Protein AF-X5JA32-F1 (afdb_monomer_lite)

Sequence (92 aa):
YISFCCLDIDIHKNVPHVHLHEKRENKDYWHGAEIHVIIEGNWTTHRSRILHYMRQMAVITPYAQFLFRFISDAPDKNLTIKFARRTDVMPP

Organism: Nardus stricta (NCBI:txid29687)

pLDDT: mean 93.65, std 2.89, range [84.25, 97.25]

Radius of gyration: 17.83 Å; chains: 1; bounding box: 42×39×41 Å

Structure (mmCIF, N/CA/C/O backbone):
data_AF-X5JA32-F1
#
_entry.id   AF-X5JA32-F1
#
loop_
_atom_site.group_PDB
_atom_site.id
_atom_site.type_symbol
_atom_site.label_atom_id
_atom_site.label_alt_id
_atom_site.label_comp_id
_atom_site.label_asym_id
_atom_site.label_entity_id
_atom_site.label_seq_id
_atom_site.pdbx_PDB_ins_code
_atom_site.Cartn_x
_atom_site.Cartn_y
_atom_site.Cartn_z
_atom_site.occupancy
_atom_site.B_iso_or_equiv
_atom_site.auth_seq_id
_atom_site.auth_comp_id
_atom_site.auth_asym_id
_atom_site.auth_atom_id
_atom_site.pdbx_PDB_model_num
ATOM 1 N N . TYR A 1 1 ? -1.754 -21.437 6.283 1.00 89.06 1 TYR A N 1
ATOM 2 C CA . TYR A 1 1 ? -0.682 -21.141 5.312 1.00 89.06 1 TYR A CA 1
ATOM 3 C C . TYR A 1 1 ? -0.902 -19.758 4.725 1.00 89.06 1 TYR A C 1
ATOM 5 O O . TYR A 1 1 ? -2.053 -19.352 4.622 1.00 89.06 1 TYR A O 1
ATOM 13 N N . ILE A 1 2 ? 0.172 -19.055 4.372 1.00 94.75 2 ILE A N 1
ATOM 14 C CA . ILE A 1 2 ? 0.160 -17.790 3.622 1.00 94.75 2 ILE A CA 1
ATOM 15 C C . ILE A 1 2 ? 0.676 -18.098 2.215 1.00 94.75 2 ILE A C 1
ATOM 17 O O . ILE A 1 2 ? 1.607 -18.891 2.068 1.00 94.75 2 ILE A O 1
ATOM 21 N N . SER A 1 3 ? 0.069 -17.506 1.189 1.00 95.75 3 SER A N 1
ATOM 22 C CA . SER A 1 3 ? 0.565 -17.616 -0.186 1.00 95.75 3 SER A CA 1
ATOM 23 C C . SER A 1 3 ? 1.566 -16.501 -0.461 1.00 95.75 3 SER A C 1
ATOM 25 O O . SER A 1 3 ? 1.236 -15.334 -0.258 1.00 95.75 3 SER A O 1
ATOM 27 N N . PHE A 1 4 ? 2.768 -16.844 -0.916 1.00 96.62 4 PHE A N 1
ATOM 28 C CA . PHE A 1 4 ? 3.758 -15.876 -1.379 1.00 96.62 4 PHE A CA 1
ATOM 29 C C . PHE A 1 4 ? 3.905 -15.988 -2.893 1.00 96.62 4 PHE A C 1
ATOM 31 O O . PHE A 1 4 ? 4.170 -17.079 -3.400 1.00 96.62 4 PHE A O 1
ATOM 38 N N . CYS A 1 5 ? 3.749 -14.864 -3.595 1.00 96.31 5 CYS A N 1
ATOM 39 C CA . CYS A 1 5 ? 3.817 -14.808 -5.050 1.00 96.31 5 CYS A CA 1
ATOM 40 C C . CYS A 1 5 ? 4.768 -13.695 -5.506 1.00 96.31 5 CYS A C 1
ATOM 42 O O . CYS A 1 5 ? 4.648 -12.560 -5.052 1.00 96.31 5 CYS A O 1
ATOM 44 N N . CYS A 1 6 ? 5.664 -14.011 -6.441 1.00 96.44 6 CYS A N 1
ATOM 45 C CA . CYS A 1 6 ? 6.437 -13.034 -7.205 1.00 96.44 6 CYS A CA 1
ATOM 46 C C . CYS A 1 6 ? 5.979 -13.110 -8.664 1.00 96.44 6 CYS A C 1
ATOM 48 O O . CYS A 1 6 ? 5.999 -14.189 -9.261 1.00 96.44 6 CYS A O 1
ATOM 50 N N . LEU A 1 7 ? 5.506 -11.989 -9.203 1.00 95.62 7 LEU A N 1
ATOM 51 C CA . LEU A 1 7 ? 4.789 -11.923 -10.473 1.00 95.62 7 LEU A CA 1
ATOM 52 C C . LEU A 1 7 ? 5.286 -10.721 -11.278 1.00 95.62 7 LEU A C 1
ATOM 54 O O . LEU A 1 7 ? 5.476 -9.643 -10.717 1.00 95.62 7 LEU A O 1
ATOM 58 N N . ASP A 1 8 ? 5.410 -10.893 -12.587 1.00 94.56 8 ASP A N 1
ATOM 59 C CA . ASP A 1 8 ? 5.407 -9.801 -13.559 1.00 94.56 8 ASP A CA 1
ATOM 60 C C . ASP A 1 8 ? 4.418 -10.114 -14.697 1.00 94.56 8 ASP A C 1
ATOM 62 O O . ASP A 1 8 ? 3.564 -10.999 -14.576 1.00 94.56 8 ASP A O 1
ATOM 66 N N . ILE A 1 9 ? 4.456 -9.326 -15.771 1.00 95.06 9 ILE A N 1
ATOM 67 C CA . ILE A 1 9 ? 3.529 -9.442 -16.896 1.00 95.06 9 ILE A CA 1
ATOM 68 C C . ILE A 1 9 ? 4.290 -9.642 -18.207 1.00 95.06 9 ILE A C 1
ATOM 70 O O . ILE A 1 9 ? 5.164 -8.848 -18.557 1.00 95.06 9 ILE A O 1
ATOM 74 N N . ASP A 1 10 ? 3.910 -10.671 -18.971 1.00 95.62 10 ASP A N 1
ATOM 75 C CA . ASP A 1 10 ? 4.264 -10.766 -20.388 1.00 95.62 10 ASP A CA 1
ATOM 76 C C . ASP A 1 10 ? 3.364 -9.793 -21.158 1.00 95.62 10 ASP A C 1
ATOM 78 O O . ASP A 1 10 ? 2.189 -10.067 -21.425 1.00 95.62 10 ASP A O 1
ATOM 82 N N . ILE A 1 11 ? 3.922 -8.630 -21.494 1.00 95.56 11 ILE A N 1
ATOM 83 C CA . ILE A 1 11 ? 3.201 -7.538 -22.157 1.00 95.56 11 ILE A CA 1
ATOM 84 C C . ILE A 1 11 ? 2.736 -7.882 -23.577 1.00 95.56 11 ILE A C 1
ATOM 86 O O . ILE A 1 11 ? 1.778 -7.283 -24.056 1.00 95.56 11 ILE A O 1
ATOM 90 N N . HIS A 1 12 ? 3.376 -8.837 -24.260 1.00 97.25 12 HIS A N 1
ATOM 91 C CA . HIS A 1 12 ? 3.012 -9.190 -25.635 1.00 97.25 12 HIS A CA 1
ATOM 92 C C . HIS A 1 12 ? 1.786 -10.090 -25.676 1.00 97.25 12 HIS A C 1
ATOM 94 O O . HIS A 1 12 ? 0.950 -9.975 -26.571 1.00 97.25 12 HIS A O 1
ATOM 100 N N . LYS A 1 13 ? 1.688 -10.995 -24.702 1.00 96.50 13 LYS A N 1
ATOM 101 C CA . LYS A 1 13 ? 0.578 -11.943 -24.589 1.00 96.50 13 LYS A CA 1
ATOM 102 C C . LYS A 1 13 ? -0.505 -11.475 -23.622 1.00 96.50 13 LYS A C 1
ATOM 104 O O . LYS A 1 13 ? -1.577 -12.072 -23.605 1.00 96.50 13 LYS A O 1
ATOM 109 N N . ASN A 1 14 ? -0.233 -10.426 -22.841 1.00 93.94 14 ASN A N 1
ATOM 110 C CA . ASN A 1 14 ? -1.093 -9.937 -21.767 1.00 93.94 14 ASN A CA 1
ATOM 111 C C . ASN A 1 14 ? -1.449 -11.054 -20.768 1.00 93.94 14 ASN A C 1
ATOM 113 O O . ASN A 1 14 ? -2.606 -11.237 -20.388 1.00 93.94 14 ASN A O 1
ATOM 117 N N . VAL A 1 15 ? -0.442 -11.842 -20.382 1.00 96.44 15 VAL A N 1
ATOM 118 C CA . VAL A 1 15 ? -0.587 -12.929 -19.406 1.00 96.44 15 VAL A CA 1
ATOM 119 C C . VAL A 1 15 ? 0.354 -12.703 -18.225 1.00 96.44 15 VAL A C 1
ATOM 121 O O . VAL A 1 15 ? 1.461 -12.191 -18.415 1.00 96.44 15 VAL A O 1
ATOM 124 N N . PRO A 1 16 ? -0.057 -13.068 -16.999 1.00 95.94 16 PRO A N 1
ATOM 125 C CA . PRO A 1 16 ? 0.832 -13.008 -15.853 1.00 95.94 16 PRO A CA 1
ATOM 126 C C . PRO A 1 16 ? 1.948 -14.033 -16.022 1.00 95.94 16 PRO A C 1
ATOM 128 O O . PRO A 1 16 ? 1.708 -15.176 -16.418 1.00 95.94 16 PRO A O 1
ATOM 131 N N . HIS A 1 17 ? 3.159 -13.638 -15.669 1.00 95.50 17 HIS A N 1
ATOM 132 C CA . HIS A 1 17 ? 4.294 -14.534 -15.603 1.00 95.50 17 HIS A CA 1
ATOM 133 C C . HIS A 1 17 ? 4.681 -14.727 -14.132 1.00 95.50 17 HIS A C 1
ATOM 135 O O . HIS A 1 17 ? 4.934 -13.786 -13.378 1.00 95.50 17 HIS A O 1
ATOM 141 N N . VAL A 1 18 ? 4.586 -15.984 -13.688 1.00 95.62 18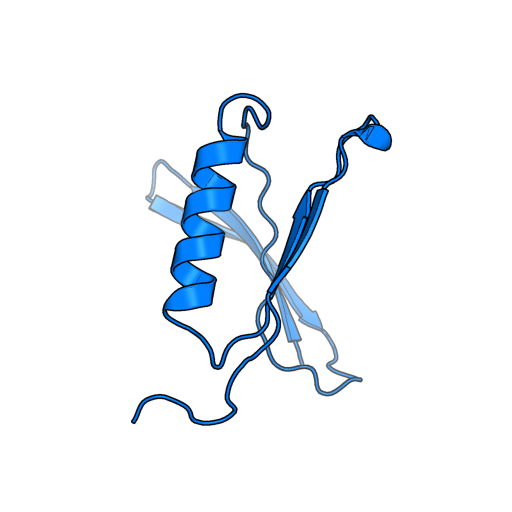 VAL A N 1
ATOM 142 C CA . VAL A 1 18 ? 4.730 -16.370 -12.283 1.00 95.62 18 VAL A CA 1
ATOM 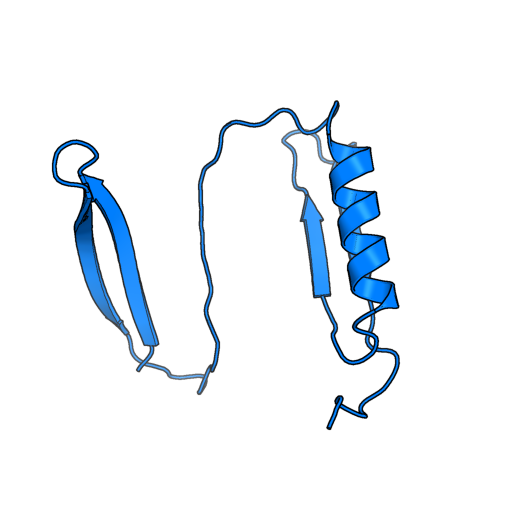143 C C . VAL A 1 18 ? 6.161 -16.824 -12.038 1.00 95.62 18 VAL A C 1
ATOM 145 O O . VAL A 1 18 ? 6.524 -17.936 -12.410 1.00 95.62 18 VAL A O 1
ATOM 148 N N . HIS A 1 19 ? 6.955 -15.982 -11.380 1.00 95.50 19 HIS A N 1
ATOM 149 C CA . HIS A 1 19 ? 8.338 -16.309 -11.016 1.00 95.50 19 HIS A CA 1
ATOM 150 C C . HIS A 1 19 ? 8.408 -17.256 -9.830 1.00 95.50 19 HIS A C 1
ATOM 152 O O . HIS A 1 19 ? 9.202 -18.192 -9.804 1.00 95.50 19 HIS A O 1
ATOM 158 N N . LEU A 1 20 ? 7.577 -16.995 -8.824 1.00 96.25 20 LEU A N 1
ATOM 159 C CA . LEU A 1 20 ? 7.525 -17.791 -7.610 1.00 96.25 20 LEU A CA 1
ATOM 160 C C . LEU A 1 20 ? 6.095 -17.828 -7.102 1.00 96.25 20 LEU A C 1
ATOM 162 O O . LEU A 1 20 ? 5.418 -16.803 -7.061 1.00 96.25 20 LEU A O 1
ATOM 166 N N . HIS A 1 21 ? 5.658 -19.006 -6.682 1.00 96.88 21 HIS A N 1
ATOM 167 C CA . HIS A 1 21 ? 4.405 -19.188 -5.973 1.00 96.88 21 HIS A CA 1
ATOM 168 C C . HIS A 1 21 ? 4.589 -20.321 -4.970 1.00 96.88 21 HIS A C 1
ATOM 170 O O . HIS A 1 21 ? 4.712 -21.484 -5.347 1.00 96.88 21 HIS A O 1
ATOM 176 N N . GLU A 1 22 ? 4.634 -19.979 -3.688 1.00 96.88 22 GLU A N 1
ATOM 177 C CA . GLU A 1 22 ? 4.863 -20.943 -2.617 1.00 96.88 22 GLU A CA 1
ATOM 178 C C . GLU A 1 22 ? 3.904 -20.732 -1.448 1.00 96.88 22 GLU A C 1
ATOM 180 O O . GLU A 1 22 ? 3.418 -19.630 -1.184 1.00 96.88 22 GLU A O 1
ATOM 185 N N . LYS A 1 23 ? 3.637 -21.818 -0.722 1.00 96.44 23 LYS A N 1
ATOM 186 C CA . LYS A 1 23 ? 2.847 -21.787 0.507 1.00 96.44 23 LYS A CA 1
ATOM 187 C C . LYS A 1 23 ? 3.798 -21.762 1.691 1.00 96.44 23 LYS A C 1
ATOM 189 O O . LYS A 1 23 ? 4.545 -22.710 1.904 1.00 96.44 23 LYS A O 1
ATOM 194 N N . ARG A 1 24 ? 3.727 -20.703 2.489 1.00 95.19 24 ARG A N 1
ATOM 195 C CA . ARG A 1 24 ? 4.469 -20.565 3.746 1.00 95.19 24 ARG A CA 1
ATOM 196 C C . ARG A 1 24 ? 3.578 -20.926 4.930 1.00 95.19 24 ARG A C 1
ATOM 198 O O . ARG A 1 24 ? 2.351 -20.780 4.877 1.00 95.19 24 ARG A O 1
ATOM 205 N N . GLU A 1 25 ? 4.174 -21.422 6.008 1.00 95.56 25 GLU A N 1
ATOM 206 C CA . GLU A 1 25 ? 3.444 -21.664 7.255 1.00 95.56 25 GLU A CA 1
ATOM 207 C C . GLU A 1 25 ? 2.892 -20.350 7.819 1.00 95.56 25 GLU A C 1
ATOM 209 O O . GLU A 1 25 ? 3.546 -19.314 7.758 1.00 95.56 25 GLU A O 1
ATOM 214 N N . ASN A 1 26 ? 1.676 -20.393 8.369 1.00 95.19 26 ASN A N 1
ATOM 215 C CA . ASN A 1 26 ? 1.050 -19.230 9.001 1.00 95.19 26 ASN A CA 1
ATOM 216 C C . ASN A 1 26 ? 1.072 -19.401 10.521 1.00 95.19 26 ASN A C 1
ATOM 218 O O . ASN A 1 26 ? 0.059 -19.782 11.104 1.00 95.19 26 ASN A O 1
ATOM 222 N N . LYS A 1 27 ? 2.238 -19.205 11.140 1.00 94.00 27 LYS A N 1
ATOM 223 C CA . LYS A 1 27 ? 2.413 -19.442 12.582 1.00 94.00 27 LYS A CA 1
ATOM 224 C C . LYS A 1 27 ? 1.631 -18.441 13.435 1.00 94.00 27 LYS A C 1
ATOM 226 O O . LYS A 1 27 ? 1.087 -18.821 14.464 1.00 94.00 27 LYS A O 1
ATOM 231 N N . ASP A 1 28 ? 1.509 -17.208 12.951 1.00 94.25 28 ASP A N 1
ATOM 232 C CA . ASP A 1 28 ? 0.877 -16.103 13.679 1.00 94.25 28 ASP A CA 1
ATOM 233 C C . ASP A 1 28 ? -0.626 -15.964 13.390 1.00 94.25 28 ASP A C 1
ATOM 235 O O . ASP A 1 28 ? -1.241 -14.986 13.805 1.00 94.25 28 ASP A O 1
ATOM 239 N N . TYR A 1 29 ? -1.225 -16.913 12.655 1.00 93.62 29 TYR A N 1
ATOM 240 C CA . TYR A 1 29 ? -2.619 -16.837 12.191 1.00 93.62 29 TYR A CA 1
ATOM 241 C C . TYR A 1 29 ? -2.941 -15.493 11.516 1.00 93.62 29 TYR A C 1
ATOM 243 O O . TYR A 1 29 ? -4.013 -14.917 11.683 1.00 93.62 29 TYR A O 1
ATOM 251 N N . TRP A 1 30 ? -1.987 -14.968 10.747 1.00 95.38 30 TRP A N 1
ATOM 252 C CA . TRP A 1 30 ? -2.130 -13.696 10.061 1.00 95.38 30 TRP A CA 1
ATOM 253 C C . TRP A 1 30 ? -3.140 -13.800 8.915 1.00 95.38 30 TRP A C 1
ATOM 255 O O . TRP A 1 30 ? -3.143 -14.776 8.156 1.00 95.38 30 TRP A O 1
ATOM 265 N N . HIS A 1 31 ? -3.977 -12.774 8.772 1.00 94.56 31 HIS A N 1
ATOM 266 C CA . HIS A 1 31 ? -4.985 -12.667 7.723 1.00 94.56 31 HIS A CA 1
ATOM 267 C C . HIS A 1 31 ? -4.884 -11.296 7.057 1.00 94.56 31 HIS A C 1
ATOM 269 O O . HIS A 1 31 ? -5.050 -10.265 7.708 1.00 94.56 31 HIS A O 1
ATOM 275 N N . GLY A 1 32 ? -4.626 -11.284 5.753 1.00 94.62 32 GLY A N 1
ATOM 276 C CA . GLY A 1 32 ? -4.494 -10.059 4.979 1.00 94.62 32 GLY A CA 1
ATOM 277 C C . GLY A 1 32 ? -3.823 -10.304 3.635 1.00 94.62 32 GLY A C 1
ATOM 278 O O . GLY A 1 32 ? -3.596 -11.446 3.233 1.00 94.62 32 GLY A O 1
ATOM 279 N N . ALA A 1 33 ? -3.495 -9.212 2.955 1.00 95.62 33 ALA A N 1
ATOM 280 C CA . ALA A 1 33 ? -2.660 -9.212 1.765 1.00 95.62 33 ALA A CA 1
ATOM 281 C C . ALA A 1 33 ? -1.623 -8.092 1.889 1.00 95.62 33 ALA A C 1
ATOM 283 O O . ALA A 1 33 ? -1.953 -6.980 2.299 1.00 95.62 33 ALA A O 1
ATOM 284 N N . GLU A 1 34 ? -0.379 -8.396 1.533 1.00 94.62 34 GLU A N 1
ATOM 285 C CA . GLU A 1 34 ? 0.715 -7.433 1.442 1.00 94.62 34 GLU A CA 1
ATOM 286 C C . GLU A 1 34 ? 1.219 -7.420 -0.001 1.00 94.62 34 GLU A C 1
ATOM 288 O O . GLU A 1 34 ? 1.371 -8.472 -0.623 1.00 94.62 34 GLU A O 1
ATOM 293 N N . ILE A 1 35 ? 1.424 -6.223 -0.552 1.00 95.12 35 ILE A N 1
ATOM 294 C CA . ILE A 1 35 ? 1.834 -6.031 -1.942 1.00 95.12 35 ILE A CA 1
ATOM 295 C C . ILE A 1 35 ? 3.058 -5.123 -1.950 1.00 95.12 35 ILE A C 1
ATOM 297 O O . ILE A 1 35 ? 3.025 -4.018 -1.407 1.00 95.12 35 ILE A O 1
ATOM 301 N N . HIS A 1 36 ? 4.116 -5.574 -2.620 1.00 94.69 36 HIS A N 1
ATOM 302 C CA . HIS A 1 36 ? 5.319 -4.790 -2.865 1.00 94.69 36 HIS A CA 1
ATOM 303 C C . HIS A 1 36 ? 5.437 -4.512 -4.357 1.00 94.69 36 HIS A C 1
ATOM 305 O O . HIS A 1 36 ? 5.378 -5.432 -5.169 1.00 94.69 36 HIS A O 1
ATOM 311 N N . VAL A 1 37 ? 5.616 -3.243 -4.714 1.00 93.56 37 VAL A N 1
ATOM 312 C CA . VAL A 1 37 ? 5.822 -2.813 -6.099 1.00 93.56 37 VAL A CA 1
ATOM 313 C C . VAL A 1 37 ? 6.954 -1.798 -6.124 1.00 93.56 37 VAL A C 1
ATOM 315 O O . VAL A 1 37 ? 7.051 -0.950 -5.236 1.00 93.56 37 VAL A O 1
ATOM 318 N N . ILE A 1 38 ? 7.797 -1.883 -7.147 1.00 91.06 38 ILE A N 1
ATOM 319 C CA . ILE A 1 38 ? 8.829 -0.891 -7.437 1.00 91.06 38 ILE A CA 1
ATOM 320 C C . ILE A 1 38 ? 8.325 -0.050 -8.604 1.00 91.06 38 ILE A C 1
ATOM 322 O O . ILE A 1 38 ? 7.984 -0.586 -9.655 1.00 91.06 38 ILE A O 1
ATOM 326 N N . ILE A 1 39 ? 8.242 1.263 -8.401 1.00 91.50 39 ILE A N 1
ATOM 327 C CA . ILE A 1 39 ? 7.745 2.210 -9.400 1.00 91.50 39 ILE A CA 1
ATOM 328 C C . ILE A 1 39 ? 8.713 3.387 -9.443 1.00 91.50 39 ILE A C 1
ATOM 330 O O . ILE A 1 39 ? 9.107 3.911 -8.400 1.00 91.50 39 ILE A O 1
ATOM 334 N N . GLU A 1 40 ? 9.075 3.819 -10.646 1.00 91.25 40 GLU A N 1
ATOM 335 C CA . GLU A 1 40 ? 9.764 5.088 -10.837 1.00 91.25 40 GLU A CA 1
ATOM 336 C C . GLU A 1 40 ? 8.812 6.251 -10.519 1.00 91.25 40 GLU A C 1
ATOM 338 O O . GLU A 1 40 ? 7.665 6.288 -10.971 1.00 91.25 40 GLU A O 1
ATOM 343 N N . GLY A 1 41 ? 9.269 7.217 -9.722 1.00 88.12 41 GLY A N 1
ATOM 344 C CA . GLY A 1 41 ? 8.436 8.351 -9.348 1.00 88.12 41 GLY A CA 1
ATOM 345 C C . GLY A 1 41 ? 9.208 9.504 -8.723 1.00 88.12 41 GLY A C 1
ATOM 346 O O . GLY A 1 41 ? 10.227 9.324 -8.062 1.00 88.12 41 GLY A O 1
ATOM 347 N N . ASN A 1 42 ? 8.676 10.715 -8.900 1.00 89.75 42 ASN A N 1
ATOM 348 C CA . ASN A 1 42 ? 9.204 11.930 -8.287 1.00 89.75 42 ASN A CA 1
ATOM 349 C C . ASN A 1 42 ? 8.337 12.350 -7.088 1.00 89.75 42 ASN A C 1
ATOM 351 O O . ASN A 1 42 ? 7.271 12.960 -7.248 1.00 89.75 42 ASN A O 1
ATOM 355 N N . TRP A 1 43 ? 8.825 12.035 -5.885 1.00 88.69 43 TRP A N 1
ATOM 356 C CA . TRP A 1 43 ? 8.146 12.336 -4.625 1.00 88.69 43 TRP A CA 1
ATOM 357 C C . TRP A 1 43 ? 7.955 13.835 -4.376 1.00 88.69 43 TRP A C 1
ATOM 359 O O . TRP A 1 43 ? 6.871 14.245 -3.967 1.00 88.69 43 TRP A O 1
ATOM 369 N N . THR A 1 44 ? 8.969 14.672 -4.614 1.00 86.62 44 THR A N 1
ATOM 370 C CA . THR A 1 44 ? 8.928 16.091 -4.214 1.00 86.62 44 THR A CA 1
ATOM 371 C C . THR A 1 44 ? 7.827 16.855 -4.945 1.00 86.62 44 THR A C 1
ATOM 373 O O . THR A 1 44 ? 7.112 17.637 -4.320 1.00 86.62 44 THR A O 1
ATOM 376 N N . THR A 1 45 ? 7.622 16.567 -6.231 1.00 90.25 45 THR A N 1
ATOM 377 C CA . THR A 1 45 ? 6.574 17.195 -7.048 1.00 90.25 45 THR A CA 1
ATOM 378 C C . THR A 1 45 ? 5.168 16.699 -6.698 1.00 90.25 45 THR A C 1
ATOM 380 O O . THR A 1 45 ? 4.217 17.480 -6.704 1.00 90.25 45 THR A O 1
ATOM 383 N N . HIS A 1 46 ? 5.009 15.411 -6.377 1.00 91.38 46 HIS A N 1
ATOM 384 C CA . HIS A 1 46 ? 3.686 14.778 -6.248 1.00 91.38 46 HIS A CA 1
ATOM 385 C C . HIS A 1 46 ? 3.217 14.565 -4.807 1.00 91.38 46 HIS A C 1
ATOM 387 O O . HIS A 1 46 ? 2.051 14.225 -4.588 1.00 91.38 46 HIS A O 1
ATOM 393 N N . ARG A 1 47 ? 4.080 14.817 -3.816 1.00 91.62 47 ARG A N 1
ATOM 394 C CA . ARG A 1 47 ? 3.784 14.666 -2.385 1.00 91.62 47 ARG A CA 1
ATOM 395 C C . ARG A 1 47 ? 2.447 15.289 -1.993 1.00 91.62 47 ARG A C 1
ATOM 397 O O . ARG A 1 47 ? 1.657 14.646 -1.309 1.00 91.62 47 ARG A O 1
ATOM 404 N N . SER A 1 48 ? 2.169 16.522 -2.416 1.00 93.62 48 SER A N 1
ATOM 405 C CA . SER A 1 48 ? 0.935 17.231 -2.045 1.00 93.62 48 SER A CA 1
ATOM 406 C C . SER A 1 48 ? -0.326 16.498 -2.510 1.00 93.62 48 SER A C 1
ATOM 408 O O . SER A 1 48 ? -1.279 16.386 -1.741 1.00 93.62 48 SER A O 1
ATOM 410 N N . ARG A 1 49 ? -0.312 15.939 -3.726 1.00 95.06 49 ARG A N 1
ATOM 411 C CA . ARG A 1 49 ? -1.440 15.193 -4.304 1.00 95.06 49 ARG A CA 1
ATOM 412 C C . ARG A 1 49 ? -1.669 13.870 -3.579 1.00 95.06 49 ARG A C 1
ATOM 414 O O . ARG A 1 49 ? -2.803 13.566 -3.224 1.00 95.06 49 ARG A O 1
ATOM 421 N N . ILE A 1 50 ? -0.595 13.133 -3.286 1.00 93.75 50 ILE A N 1
ATOM 422 C CA . ILE A 1 50 ? -0.666 11.869 -2.532 1.00 93.75 50 ILE A CA 1
ATOM 423 C C . ILE A 1 50 ? -1.246 12.122 -1.138 1.00 93.75 50 ILE A C 1
ATOM 425 O O . ILE A 1 50 ? -2.174 11.442 -0.707 1.00 93.75 50 ILE A O 1
ATOM 429 N N . LEU A 1 51 ? -0.747 13.147 -0.443 1.00 94.31 51 LEU A N 1
ATOM 430 C CA . LEU A 1 51 ? -1.245 13.501 0.885 1.00 94.31 51 LEU A CA 1
ATOM 431 C C . LEU A 1 51 ? -2.694 13.983 0.861 1.00 94.31 51 LEU A C 1
ATOM 433 O O . LEU A 1 51 ? -3.444 13.688 1.790 1.00 94.31 51 LEU A O 1
ATOM 437 N N . HIS A 1 52 ? -3.095 14.710 -0.181 1.00 96.00 52 HIS A N 1
ATOM 438 C CA . HIS A 1 52 ? -4.479 15.130 -0.353 1.00 96.00 52 HIS A CA 1
ATOM 439 C C . HIS A 1 52 ? -5.415 13.926 -0.506 1.00 96.00 52 HIS A C 1
ATOM 441 O O . HIS A 1 52 ? -6.392 13.830 0.234 1.00 96.00 52 HIS A O 1
ATOM 447 N N . TYR A 1 53 ? -5.066 12.971 -1.370 1.00 96.25 53 TYR A N 1
ATOM 448 C CA . TYR A 1 53 ? -5.830 11.737 -1.548 1.00 96.25 53 TYR A CA 1
ATOM 449 C C . TYR A 1 53 ? -5.945 10.936 -0.242 1.00 96.25 53 TYR A C 1
ATOM 451 O O . TYR A 1 53 ? -7.045 10.575 0.171 1.00 96.25 53 TYR A O 1
ATOM 459 N N . MET A 1 54 ? -4.832 10.739 0.475 1.00 95.19 54 MET A N 1
ATOM 460 C CA . MET A 1 54 ? -4.840 10.028 1.761 1.00 95.19 54 MET A CA 1
ATOM 461 C C . MET A 1 54 ? -5.727 10.722 2.804 1.00 95.19 54 MET A C 1
ATOM 463 O O . MET A 1 54 ? -6.429 10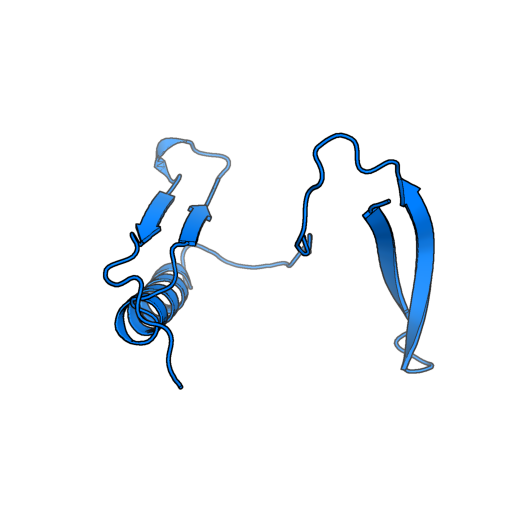.058 3.562 1.00 95.19 54 MET A O 1
ATOM 467 N N . ARG A 1 55 ? -5.745 12.061 2.831 1.00 94.44 55 ARG A N 1
ATOM 468 C CA . ARG A 1 55 ? -6.642 12.824 3.713 1.00 94.44 55 ARG A CA 1
ATOM 469 C C . ARG A 1 55 ? -8.106 12.646 3.330 1.00 94.44 55 ARG A C 1
ATOM 471 O O . ARG A 1 55 ? -8.924 12.454 4.222 1.00 94.44 55 ARG A O 1
ATOM 478 N N . GLN A 1 56 ? -8.431 12.694 2.039 1.00 95.81 56 GLN A N 1
ATOM 479 C CA . GLN A 1 56 ? -9.794 12.450 1.565 1.00 95.81 56 GLN A CA 1
ATOM 480 C C . GLN A 1 56 ? -10.264 11.052 1.965 1.00 95.81 56 GLN A C 1
ATOM 482 O O . GLN A 1 56 ? -11.342 10.933 2.540 1.00 95.81 56 GLN A O 1
ATOM 487 N N . MET A 1 57 ? -9.427 10.026 1.771 1.00 95.50 57 MET A N 1
ATOM 488 C CA . MET A 1 57 ? -9.729 8.668 2.230 1.00 95.50 57 MET A CA 1
ATOM 489 C C . MET A 1 57 ? -9.991 8.619 3.738 1.00 95.50 57 MET A C 1
ATOM 491 O O . MET A 1 57 ? -11.029 8.122 4.157 1.00 95.50 57 MET A O 1
ATOM 495 N N . ALA A 1 58 ? -9.113 9.208 4.558 1.00 94.50 58 ALA A N 1
ATOM 496 C CA . ALA A 1 58 ? -9.281 9.219 6.014 1.00 94.50 58 ALA A CA 1
ATOM 497 C C . ALA A 1 58 ? -10.592 9.874 6.482 1.00 94.50 58 ALA A C 1
ATOM 499 O O . ALA A 1 58 ? -11.108 9.511 7.538 1.00 94.50 58 ALA A O 1
ATOM 500 N N . VAL A 1 59 ? -11.122 10.837 5.720 1.00 93.94 59 VAL A N 1
ATOM 501 C CA . VAL A 1 59 ? -12.407 11.487 6.013 1.00 93.94 59 VAL A CA 1
ATOM 502 C C . VAL A 1 59 ? -13.585 10.565 5.693 1.00 93.94 59 VAL A C 1
ATOM 504 O O . VAL A 1 59 ? -14.515 10.485 6.491 1.00 93.94 59 VAL A O 1
ATOM 507 N N . ILE A 1 60 ? -13.555 9.859 4.557 1.00 94.88 60 ILE A N 1
ATOM 508 C CA . ILE A 1 60 ? -14.681 9.022 4.103 1.00 94.88 60 ILE A CA 1
ATOM 509 C C . ILE A 1 60 ? -14.684 7.605 4.699 1.00 94.88 60 ILE A C 1
ATOM 511 O O . ILE A 1 60 ? -15.740 6.981 4.768 1.00 94.88 60 ILE A O 1
ATOM 515 N N . THR A 1 61 ? -13.539 7.096 5.168 1.00 95.69 61 THR A N 1
ATOM 516 C CA . THR A 1 61 ? -13.417 5.786 5.837 1.00 95.69 61 THR A CA 1
ATOM 517 C C . THR A 1 61 ? -13.028 5.951 7.314 1.00 95.69 61 THR A C 1
ATOM 519 O O . THR A 1 61 ? -11.929 5.548 7.710 1.00 95.69 61 THR A O 1
ATOM 522 N N . PRO A 1 62 ? -13.894 6.525 8.172 1.00 95.19 62 PRO A N 1
ATOM 523 C CA . PRO A 1 62 ? -13.565 6.788 9.576 1.00 95.19 62 PRO A CA 1
ATOM 524 C C . PRO A 1 62 ? -13.406 5.503 10.406 1.00 95.19 62 PRO A C 1
ATOM 526 O O . PRO A 1 62 ? -12.864 5.541 11.509 1.00 95.19 62 PRO A O 1
ATOM 529 N N . TYR A 1 63 ? -13.864 4.366 9.885 1.00 95.50 63 TYR A N 1
ATOM 530 C CA . TYR A 1 63 ? -13.724 3.041 10.487 1.00 95.50 63 TYR A CA 1
ATOM 531 C C . TYR A 1 63 ? -12.390 2.352 10.170 1.00 95.50 63 TYR A C 1
ATOM 533 O O . TYR A 1 63 ? -12.036 1.340 10.781 1.00 95.50 63 TYR A O 1
ATOM 541 N N . ALA A 1 64 ? -11.608 2.893 9.237 1.00 94.88 64 ALA A N 1
ATOM 542 C CA . ALA A 1 64 ? -10.298 2.366 8.895 1.00 94.88 64 ALA A CA 1
ATOM 543 C C . ALA A 1 64 ? -9.196 3.078 9.694 1.00 94.88 64 ALA A C 1
ATOM 545 O O . ALA A 1 64 ? -9.284 4.265 10.002 1.00 94.88 64 ALA A O 1
ATOM 546 N N . GLN A 1 65 ? -8.130 2.344 10.007 1.00 94.62 65 GLN A N 1
ATOM 547 C CA . GLN A 1 65 ? -6.865 2.917 10.453 1.00 94.62 65 GLN A CA 1
ATOM 548 C C . GLN A 1 65 ? -5.821 2.611 9.390 1.00 94.62 65 GLN A C 1
ATOM 550 O O . GLN A 1 65 ? -5.695 1.462 8.973 1.00 94.62 65 GLN A O 1
ATOM 555 N N . PHE A 1 66 ? -5.030 3.606 9.005 1.00 94.44 66 PHE A N 1
ATOM 556 C CA . PHE A 1 66 ? -3.898 3.370 8.120 1.00 94.44 66 PHE A CA 1
ATOM 557 C C . PHE A 1 66 ? -2.712 4.273 8.445 1.00 94.44 66 PHE A C 1
ATOM 559 O O . PHE A 1 66 ? -2.835 5.355 9.028 1.00 94.44 66 PHE A O 1
ATOM 566 N N . LEU A 1 67 ? -1.535 3.772 8.086 1.00 95.12 67 LEU A N 1
ATOM 567 C CA . LEU A 1 67 ? -0.250 4.416 8.287 1.00 95.12 67 LEU A CA 1
ATOM 568 C C . LEU A 1 67 ? 0.365 4.678 6.919 1.00 95.12 67 LEU A C 1
ATOM 570 O O . LEU A 1 67 ? 0.637 3.746 6.169 1.00 95.12 67 LEU A O 1
ATOM 574 N N . PHE A 1 68 ? 0.613 5.945 6.619 1.00 94.31 68 PHE A N 1
ATOM 575 C CA . PHE A 1 68 ? 1.405 6.330 5.466 1.00 94.31 68 PHE A CA 1
ATOM 576 C C . PHE A 1 68 ? 2.821 6.655 5.929 1.00 94.31 68 PHE A C 1
ATOM 578 O O . PHE A 1 68 ? 3.018 7.519 6.787 1.00 94.31 68 PHE A O 1
ATOM 585 N N . ARG A 1 69 ? 3.810 5.970 5.359 1.00 93.81 69 ARG A N 1
ATOM 586 C CA . ARG A 1 69 ? 5.220 6.189 5.664 1.00 93.81 69 ARG A CA 1
ATOM 587 C C . ARG A 1 69 ? 5.998 6.334 4.366 1.00 93.81 69 ARG A C 1
ATOM 589 O O . ARG A 1 69 ? 6.012 5.424 3.547 1.00 93.81 69 ARG A O 1
ATOM 596 N N . PHE A 1 70 ? 6.659 7.470 4.220 1.00 92.44 70 PHE A N 1
ATOM 597 C CA . PHE A 1 70 ? 7.637 7.735 3.182 1.00 92.44 70 PHE A CA 1
ATOM 598 C C . PHE A 1 70 ? 9.028 7.753 3.817 1.00 92.44 70 PHE A C 1
ATOM 600 O O . PHE A 1 70 ? 9.251 8.462 4.804 1.00 92.44 70 PHE A O 1
ATOM 607 N N . ILE A 1 71 ? 9.932 6.957 3.253 1.00 91.50 71 ILE A N 1
ATOM 608 C CA . ILE A 1 71 ? 11.325 6.835 3.676 1.00 91.50 71 ILE A CA 1
ATOM 609 C C . ILE A 1 71 ? 12.184 7.298 2.503 1.00 91.50 71 ILE A C 1
ATOM 611 O O . ILE A 1 71 ? 12.049 6.772 1.401 1.00 91.50 71 ILE A O 1
ATOM 615 N N . SER A 1 72 ? 13.034 8.288 2.741 1.00 89.81 72 SER A N 1
ATOM 616 C CA . SER A 1 72 ? 14.028 8.785 1.791 1.00 89.81 72 SER A CA 1
ATOM 617 C C . SER A 1 72 ? 15.441 8.529 2.289 1.00 89.81 72 SER A C 1
ATOM 619 O O . SER A 1 72 ? 15.654 8.309 3.479 1.00 89.81 72 SER A O 1
ATOM 621 N N . ASP A 1 73 ? 16.412 8.674 1.389 1.00 86.69 73 ASP A N 1
ATOM 622 C CA . ASP A 1 73 ? 17.841 8.575 1.712 1.00 86.69 73 ASP A CA 1
ATOM 623 C C . ASP A 1 73 ? 18.287 9.601 2.765 1.00 86.69 73 ASP A C 1
ATOM 625 O O . ASP A 1 73 ? 19.190 9.344 3.557 1.00 86.69 73 ASP A O 1
ATOM 629 N N . ALA A 1 74 ? 17.633 10.766 2.796 1.00 88.69 74 ALA A N 1
ATOM 630 C CA . ALA A 1 74 ? 17.866 11.810 3.786 1.00 88.69 74 ALA A CA 1
ATOM 631 C C . ALA A 1 74 ? 16.824 11.692 4.926 1.00 88.69 74 ALA A C 1
ATOM 633 O O . ALA A 1 74 ? 15.624 11.840 4.659 1.00 88.69 74 ALA A O 1
ATOM 634 N N . PRO A 1 75 ? 17.228 11.413 6.183 1.00 84.25 75 PRO A N 1
ATOM 635 C CA . PRO A 1 75 ? 16.290 11.143 7.278 1.00 84.25 75 PRO A CA 1
ATOM 636 C C . PRO A 1 75 ? 15.351 12.309 7.614 1.00 84.25 75 PRO A C 1
ATOM 638 O O . PRO A 1 75 ? 14.218 12.089 8.036 1.00 84.25 75 PRO A O 1
ATOM 641 N N . ASP A 1 76 ? 15.801 13.544 7.399 1.00 85.19 76 ASP A N 1
ATOM 642 C CA . ASP A 1 76 ? 15.047 14.790 7.580 1.00 85.19 76 ASP A CA 1
ATOM 643 C C . ASP A 1 76 ? 13.837 14.904 6.638 1.00 85.19 76 ASP A C 1
ATOM 645 O O . ASP A 1 76 ? 12.877 15.620 6.927 1.00 85.19 76 ASP A O 1
ATOM 649 N N . LYS A 1 77 ? 13.856 14.170 5.522 1.00 85.62 77 LYS A N 1
ATOM 650 C CA . LYS A 1 77 ? 12.781 14.156 4.522 1.00 85.62 77 LYS A CA 1
ATOM 651 C C . LYS A 1 77 ? 11.788 13.010 4.717 1.00 85.62 77 LYS A C 1
ATOM 653 O O . LYS A 1 77 ? 10.781 12.961 3.998 1.00 85.62 77 LYS A O 1
ATOM 658 N N . ASN A 1 78 ? 12.020 12.140 5.703 1.00 91.19 78 ASN A N 1
ATOM 659 C CA . ASN A 1 78 ? 11.086 11.083 6.065 1.00 91.19 78 ASN A CA 1
ATOM 660 C C . ASN A 1 78 ? 9.754 11.681 6.522 1.00 91.19 78 ASN A C 1
ATOM 662 O O . ASN A 1 78 ? 9.689 12.707 7.199 1.00 91.19 78 ASN A O 1
ATOM 666 N N . LEU A 1 79 ? 8.663 11.013 6.167 1.00 91.50 79 LEU A N 1
ATOM 667 C CA . LEU A 1 79 ? 7.325 11.436 6.544 1.00 91.50 79 LEU A CA 1
ATOM 668 C C . LEU A 1 79 ? 6.549 10.236 7.051 1.00 91.50 79 LEU A C 1
ATOM 670 O O . LEU A 1 79 ? 6.354 9.270 6.325 1.00 91.50 79 LEU A O 1
ATOM 674 N N . THR A 1 80 ? 6.051 10.329 8.278 1.00 94.69 80 THR A N 1
ATOM 675 C CA . THR A 1 80 ? 5.125 9.344 8.835 1.00 94.69 80 THR A CA 1
ATOM 676 C C . THR A 1 80 ? 3.837 10.050 9.219 1.00 94.69 80 THR A C 1
ATOM 678 O O . THR A 1 80 ? 3.858 11.014 9.980 1.00 94.69 80 THR A O 1
ATOM 681 N N . ILE A 1 81 ? 2.712 9.586 8.682 1.00 94.56 81 ILE A N 1
ATOM 682 C CA . ILE A 1 81 ? 1.381 10.097 8.997 1.00 94.56 81 ILE A CA 1
ATOM 683 C C . ILE A 1 81 ? 0.500 8.917 9.379 1.00 94.56 81 ILE A C 1
ATOM 685 O O . ILE A 1 81 ? 0.299 7.993 8.592 1.00 94.56 81 ILE A O 1
ATOM 689 N N . LYS A 1 82 ? -0.050 8.972 10.590 1.00 96.00 82 LYS A N 1
ATOM 690 C CA . LYS A 1 82 ? -1.017 7.997 11.086 1.00 96.00 82 LYS A CA 1
ATOM 691 C C . LYS A 1 82 ? -2.419 8.593 11.021 1.00 96.00 82 LYS A C 1
ATOM 693 O O . LYS A 1 82 ? -2.679 9.622 11.643 1.00 96.00 82 LYS A O 1
ATOM 698 N N . PHE A 1 83 ? -3.322 7.917 10.321 1.00 94.81 83 PHE A N 1
ATOM 699 C CA . PHE A 1 83 ? -4.749 8.218 10.331 1.00 94.81 83 PHE A CA 1
ATOM 700 C C . PHE A 1 83 ? -5.432 7.221 11.263 1.00 94.81 83 PHE A C 1
ATOM 702 O O . PHE A 1 83 ? -5.542 6.036 10.950 1.00 94.81 83 PHE A O 1
ATOM 709 N N . ALA A 1 84 ? -5.797 7.689 12.457 1.00 95.25 84 ALA A N 1
ATOM 710 C CA . ALA A 1 84 ? -6.433 6.861 13.474 1.00 95.25 84 ALA A CA 1
ATOM 711 C C . ALA A 1 84 ? -7.909 6.620 13.145 1.00 95.25 84 ALA A C 1
ATOM 713 O O . ALA A 1 84 ? -8.601 7.530 12.680 1.00 95.25 84 ALA A O 1
ATOM 714 N N . ARG A 1 85 ? -8.384 5.414 13.469 1.00 95.81 85 ARG A N 1
ATOM 715 C CA . ARG A 1 85 ? -9.806 5.072 13.437 1.00 95.81 85 ARG A CA 1
ATOM 716 C C . ARG A 1 85 ? -10.596 6.032 14.336 1.00 95.81 85 ARG A C 1
ATOM 718 O O . ARG A 1 85 ? -10.144 6.389 15.425 1.00 95.81 85 ARG A O 1
ATOM 725 N N . ARG A 1 86 ? -11.771 6.452 13.868 1.00 94.75 86 ARG A N 1
ATOM 726 C CA . ARG A 1 86 ? -12.703 7.357 14.560 1.00 94.75 86 ARG A CA 1
ATOM 727 C C . ARG A 1 86 ? -14.001 6.687 15.002 1.00 94.75 86 ARG A C 1
ATOM 729 O O . ARG A 1 86 ? -14.645 7.205 15.903 1.00 94.75 86 ARG A O 1
ATOM 736 N N . THR A 1 87 ? -14.380 5.569 14.392 1.00 93.31 87 THR A N 1
ATOM 737 C CA . THR A 1 87 ? -15.576 4.794 14.753 1.00 93.31 87 THR A CA 1
ATOM 738 C C . THR A 1 87 ? -15.333 3.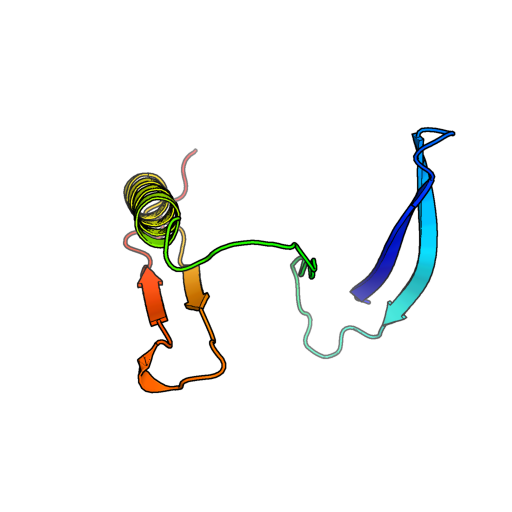308 14.514 1.00 93.31 87 THR A C 1
ATOM 740 O O . THR A 1 87 ? -14.566 2.960 13.624 1.00 93.31 87 THR A O 1
ATOM 743 N N . ASP A 1 88 ? -15.977 2.433 15.278 1.00 93.25 88 ASP A N 1
ATOM 744 C CA . ASP A 1 88 ? -15.979 0.985 15.018 1.00 93.25 88 ASP A CA 1
ATOM 745 C C . ASP A 1 88 ? -17.206 0.536 14.207 1.00 93.25 88 ASP A C 1
ATOM 747 O O . ASP A 1 88 ? -17.305 -0.625 13.814 1.00 93.25 88 ASP A O 1
ATOM 751 N N . VAL A 1 89 ? -18.130 1.458 13.919 1.00 94.50 89 VAL A N 1
ATOM 752 C CA . VAL A 1 89 ? -19.309 1.187 13.093 1.00 94.50 89 VAL A CA 1
ATOM 753 C C . VAL A 1 89 ? -18.892 1.115 11.627 1.00 94.50 89 VAL A C 1
ATOM 755 O O . VAL A 1 89 ? -18.435 2.106 11.049 1.00 94.50 89 VAL A O 1
ATOM 758 N N . MET A 1 90 ? -19.061 -0.063 11.034 1.00 92.56 90 MET A N 1
ATOM 759 C CA . MET A 1 90 ? -18.888 -0.273 9.599 1.00 92.56 90 MET A CA 1
ATOM 760 C C . MET A 1 90 ? -20.142 0.181 8.836 1.00 92.56 90 MET A C 1
ATOM 762 O O . MET A 1 90 ? -21.239 0.146 9.401 1.00 92.56 90 MET A O 1
ATOM 766 N N . PRO A 1 91 ? -20.007 0.604 7.567 1.00 90.94 91 PRO A N 1
ATOM 767 C CA . PRO A 1 91 ? -21.153 0.786 6.685 1.00 90.94 91 PRO A CA 1
ATOM 768 C C . PRO A 1 91 ? -21.965 -0.520 6.580 1.00 90.94 91 PRO A C 1
ATOM 770 O O . PRO A 1 91 ? -21.359 -1.592 6.668 1.00 90.94 91 PRO A O 1
ATOM 773 N N . PRO A 1 92 ? -2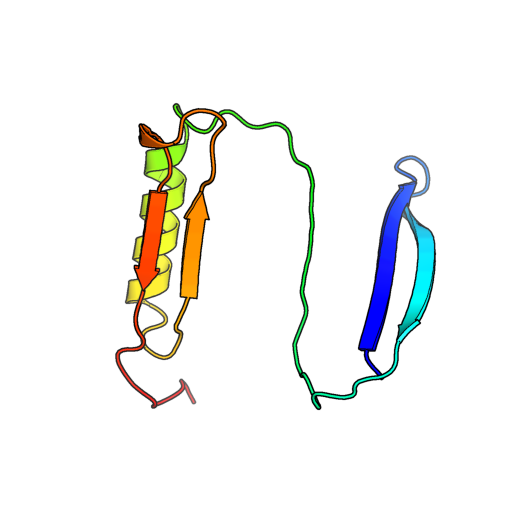3.298 -0.432 6.427 1.00 86.94 92 PRO A N 1
ATOM 774 C CA . PRO A 1 92 ? -24.163 -1.597 6.254 1.00 86.94 92 PRO A CA 1
ATOM 775 C C . PRO A 1 92 ? -23.904 -2.344 4.940 1.00 86.94 92 PRO A C 1
ATOM 777 O O . PRO A 1 92 ? -23.419 -1.708 3.973 1.00 86.94 92 PRO A O 1
#

Secondary structure (DSSP, 8-state):
-EEEEEEEEETTTTEEEEEEEEEEP-TT---S----------HHHHHHHHHHHHHHHHHH-TT--EEEEE--SSGGG-EEEEE----SPPP-

InterPro domains:
  IPR036890 Histidi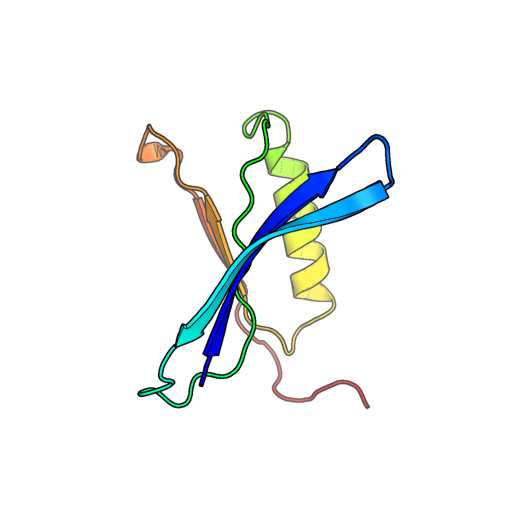ne kinase/HSP90-like ATPase superfamily [G3DSA:3.30.565.10] (1-92)

Foldseek 3Di:
DDWDWDWDAPPVVRDIDTPDIDDDDDPVVDDDDDDDDDDDDDCVVCVVVVVVVVVVCLVVCLLDKDWDWDDDPDRVPTDIDTRDRDDVDDDD